Protein AF-A0A6A3UXK2-F1 (afdb_monomer)

Solvent-accessible surface area (backbone atoms only — not comparable to full-atom values): 8078 Å² total; per-residue (Å²): 95,85,33,51,52,67,56,33,48,55,56,58,60,70,36,56,16,60,44,75,79,40,79,48,78,44,76,30,82,87,46,86,96,47,92,54,48,15,38,42,31,35,32,36,64,61,27,64,55,24,57,73,58,34,98,58,82,51,63,25,34,37,39,40,37,30,36,70,81,81,46,33,25,39,52,48,79,43,76,52,66,55,40,89,64,86,36,75,40,79,63,64,79,46,74,68,52,45,54,51,44,49,55,40,41,76,67,69,48,53,52,71,59,46,54,56,47,48,24,67,76,66,74,38,56,73,86,68,43,48,56,68,69,56,48,42,54,44,66,76,62,75,124

Nearest PDB structures (foldseek):
  7kan-assembly1_D  TM=3.031E-01  e=7.742E-01  Thermomyces lanuginosus
  4xzv-assembly2_D  TM=3.430E-01  e=2.407E+00  Homo sapiens
  4xzv-assembly3_F  TM=3.471E-01  e=4.373E+00  Homo sapiens
  6q0w-assembly1_C  TM=3.449E-01  e=8.432E+00  Homo sapiens
  6q0r-assembly1_C  TM=2.730E-01  e=4.642E+00  Homo sapiens

Mean predicted aligned error: 6.98 Å

Sequence (143 aa):
VDVDAAEGEAVVARLKSFDIDKSQTMGCSICPGADHKMRYRLLECSSETCKGASPVKCAWRGKMVTCLDSEHVSIFEFGEHSSATASPGRKKLSLAQKAFCRDLAQNHIRPMRIRHALSRKFATPLEDLPPLKMVQNFVNHYG

Foldseek 3Di:
DWDALQVLVVVLQQDAAKDWPDWDKDADPPDPPDRAIKIKTKIAHPHPQLVVLDVDGFPKIKIWIAGPPRRIIDIDIDHDGSDPDGHGYAADQGPVLLVQLQVVLVVVNDLVVSLVVSCVVVVNDSVSHHDSVRSVVCSVPVD

Structure (mmCIF, N/CA/C/O backbone):
data_AF-A0A6A3UXK2-F1
#
_entry.id   AF-A0A6A3UXK2-F1
#
loop_
_atom_site.group_PDB
_atom_site.id
_atom_site.type_symbol
_atom_site.label_atom_id
_atom_site.label_alt_id
_atom_site.label_comp_id
_atom_site.label_asym_id
_atom_site.label_entity_id
_atom_site.label_seq_id
_atom_site.pdbx_PDB_ins_code
_atom_site.Cartn_x
_atom_site.Cartn_y
_atom_site.Cartn_z
_atom_site.occupancy
_atom_site.B_iso_or_equiv
_atom_site.auth_seq_id
_atom_site.auth_comp_id
_atom_site.auth_asym_id
_atom_site.auth_atom_id
_atom_site.pdbx_PDB_model_num
ATOM 1 N N . VAL A 1 1 ? 0.795 -15.668 3.048 1.00 53.56 1 VAL A N 1
ATOM 2 C CA . VAL A 1 1 ? 1.087 -15.672 4.503 1.00 53.56 1 VAL A CA 1
ATOM 3 C C . VAL A 1 1 ? -0.038 -14.925 5.188 1.00 53.56 1 VAL A C 1
ATOM 5 O O . VAL A 1 1 ? -0.514 -13.953 4.603 1.00 53.56 1 VAL A O 1
ATOM 8 N N . ASP A 1 2 ? -0.508 -15.427 6.325 1.00 56.12 2 ASP A N 1
ATOM 9 C CA . ASP A 1 2 ? -1.521 -14.758 7.135 1.00 56.12 2 ASP A CA 1
ATOM 10 C C . ASP A 1 2 ? -0.815 -13.988 8.246 1.00 56.12 2 ASP A C 1
ATOM 12 O O . ASP A 1 2 ? -0.037 -14.587 8.984 1.00 56.12 2 ASP A O 1
ATOM 16 N N . VAL A 1 3 ? -0.975 -12.668 8.266 1.00 61.06 3 VAL A N 1
ATOM 17 C CA . VAL A 1 3 ? -0.117 -11.772 9.045 1.00 61.06 3 VAL A CA 1
ATOM 18 C C . VAL A 1 3 ? -0.918 -10.597 9.582 1.00 61.06 3 VAL A C 1
ATOM 20 O O . VAL A 1 3 ? -1.862 -10.123 8.939 1.00 61.06 3 VAL A O 1
ATOM 23 N N . ASP A 1 4 ? -0.524 -10.106 10.753 1.00 69.62 4 ASP A N 1
ATOM 24 C CA . ASP A 1 4 ? -1.106 -8.885 11.298 1.00 69.62 4 ASP A CA 1
ATOM 25 C C . ASP A 1 4 ? -0.803 -7.666 10.402 1.00 69.62 4 ASP A C 1
ATOM 27 O O . ASP A 1 4 ? -0.077 -7.743 9.405 1.00 69.62 4 ASP A O 1
ATOM 31 N N . ALA A 1 5 ? -1.389 -6.512 10.718 1.00 67.88 5 ALA A N 1
ATOM 32 C CA . ALA A 1 5 ? -1.266 -5.330 9.871 1.00 67.88 5 ALA A CA 1
ATOM 33 C C . ALA A 1 5 ? 0.195 -4.855 9.691 1.00 67.88 5 ALA A C 1
ATOM 35 O O . ALA A 1 5 ? 0.550 -4.367 8.614 1.00 67.88 5 ALA A O 1
ATOM 36 N N . ALA A 1 6 ? 1.051 -5.013 10.707 1.00 68.69 6 ALA A N 1
ATOM 37 C CA . ALA A 1 6 ? 2.446 -4.577 10.672 1.00 68.69 6 ALA A CA 1
ATOM 38 C C . ALA A 1 6 ? 3.326 -5.561 9.888 1.00 68.69 6 ALA A C 1
ATOM 40 O O . ALA A 1 6 ? 4.122 -5.156 9.036 1.00 68.69 6 ALA A O 1
ATOM 41 N N . GLU A 1 7 ? 3.146 -6.857 10.122 1.00 72.81 7 GLU A N 1
ATOM 42 C CA . GLU A 1 7 ? 3.803 -7.924 9.373 1.00 72.81 7 GLU A CA 1
ATOM 43 C C . GLU A 1 7 ? 3.370 -7.926 7.899 1.00 72.81 7 GLU A C 1
ATOM 45 O O . GLU A 1 7 ? 4.203 -8.046 6.996 1.00 72.81 7 GLU A O 1
ATOM 50 N N . GLY A 1 8 ? 2.083 -7.696 7.631 1.00 72.81 8 GLY A N 1
ATOM 51 C CA . GLY A 1 8 ? 1.544 -7.501 6.287 1.00 72.81 8 GLY A CA 1
ATOM 52 C C . GLY A 1 8 ? 2.208 -6.336 5.573 1.00 72.81 8 GLY A C 1
ATOM 53 O O . GLY A 1 8 ? 2.583 -6.453 4.406 1.00 72.81 8 GLY A O 1
ATOM 54 N N . GLU A 1 9 ? 2.439 -5.230 6.273 1.00 74.75 9 GLU A N 1
ATOM 55 C CA . GLU A 1 9 ? 3.153 -4.096 5.707 1.00 74.75 9 GLU A CA 1
ATOM 56 C C . GLU A 1 9 ? 4.616 -4.421 5.374 1.00 74.75 9 GLU A C 1
ATOM 58 O O . GLU A 1 9 ? 5.099 -4.054 4.300 1.00 74.75 9 GLU A O 1
ATOM 63 N N . ALA A 1 10 ? 5.305 -5.163 6.244 1.00 77.12 10 ALA A N 1
ATOM 64 C CA . ALA A 1 10 ? 6.674 -5.606 6.003 1.00 77.12 10 ALA A CA 1
ATOM 65 C C . ALA A 1 10 ? 6.772 -6.530 4.778 1.00 77.12 10 ALA A C 1
ATOM 67 O O . ALA A 1 10 ? 7.692 -6.391 3.969 1.00 77.12 10 ALA A O 1
ATOM 68 N N . VAL A 1 11 ? 5.805 -7.436 4.595 1.00 80.81 11 VAL A N 1
ATOM 69 C CA . VAL A 1 11 ? 5.719 -8.279 3.393 1.00 80.81 11 VAL A CA 1
ATOM 70 C C . VAL A 1 11 ? 5.534 -7.408 2.150 1.00 80.81 11 VAL A C 1
ATOM 72 O O . VAL A 1 11 ? 6.290 -7.549 1.192 1.00 80.81 11 VAL A O 1
ATOM 75 N N . VAL A 1 12 ? 4.600 -6.453 2.179 1.00 80.94 12 VAL A N 1
ATOM 76 C CA . VAL A 1 12 ? 4.356 -5.526 1.058 1.00 80.94 12 VAL A CA 1
ATOM 77 C C . VAL A 1 12 ? 5.585 -4.688 0.722 1.00 80.94 12 VAL A C 1
ATOM 79 O O . VAL A 1 12 ? 5.866 -4.468 -0.454 1.00 80.94 12 VAL A O 1
ATOM 82 N N . ALA A 1 13 ? 6.316 -4.217 1.731 1.00 78.62 13 ALA A N 1
ATOM 83 C CA . ALA A 1 13 ? 7.508 -3.395 1.550 1.00 78.62 13 ALA A CA 1
ATOM 84 C C . ALA A 1 13 ? 8.657 -4.154 0.866 1.00 78.62 13 ALA A C 1
ATOM 86 O O . ALA A 1 13 ? 9.482 -3.536 0.191 1.00 78.62 13 ALA A O 1
ATOM 87 N N . ARG A 1 14 ? 8.704 -5.484 1.014 1.00 81.75 14 ARG A N 1
ATOM 88 C CA . ARG A 1 14 ? 9.694 -6.354 0.358 1.00 81.75 14 ARG A CA 1
ATOM 89 C C . ARG A 1 14 ? 9.347 -6.672 -1.094 1.00 81.75 14 ARG A C 1
ATOM 91 O O . ARG A 1 14 ? 10.242 -7.056 -1.846 1.00 81.75 14 ARG A O 1
ATOM 98 N N . LEU A 1 15 ? 8.084 -6.519 -1.494 1.00 86.56 15 LEU A N 1
ATOM 99 C CA . LEU A 1 15 ? 7.678 -6.724 -2.881 1.00 86.56 15 LEU A CA 1
ATOM 100 C C . LEU A 1 15 ? 8.333 -5.680 -3.788 1.00 86.56 15 LEU A C 1
ATOM 102 O O . LEU A 1 15 ? 8.552 -4.523 -3.411 1.00 86.56 15 LEU A O 1
ATOM 106 N N . LYS A 1 16 ? 8.598 -6.078 -5.033 1.00 90.06 16 LYS A N 1
ATOM 107 C CA . LYS A 1 16 ? 8.951 -5.114 -6.075 1.00 90.06 16 LYS A CA 1
ATOM 108 C C . LYS A 1 16 ? 7.823 -4.107 -6.270 1.00 90.06 16 LYS A C 1
ATOM 110 O O . LYS A 1 16 ? 6.665 -4.415 -6.011 1.00 90.06 16 LYS A O 1
ATOM 115 N N . SER A 1 17 ? 8.152 -2.930 -6.803 1.00 90.81 17 SER A N 1
ATOM 116 C CA . SER A 1 17 ? 7.167 -1.943 -7.250 1.00 90.81 17 SER A CA 1
ATOM 117 C C . SER A 1 17 ? 5.992 -2.593 -7.973 1.00 90.81 17 SER A C 1
ATOM 119 O O . SER A 1 17 ? 6.170 -3.340 -8.942 1.00 90.81 17 SER A O 1
ATOM 121 N N . PHE A 1 18 ? 4.800 -2.294 -7.467 1.00 91.88 18 PHE A N 1
ATOM 122 C CA . PHE A 1 18 ? 3.534 -2.762 -7.995 1.00 91.88 18 PHE A CA 1
ATOM 123 C C . PHE A 1 18 ? 2.505 -1.632 -7.996 1.00 91.88 18 PHE A C 1
ATOM 125 O O . PHE A 1 18 ? 2.553 -0.720 -7.157 1.00 91.88 18 PHE A O 1
ATOM 132 N N . ASP A 1 19 ? 1.548 -1.739 -8.909 1.00 91.50 19 ASP A N 1
ATOM 133 C CA . ASP A 1 19 ? 0.345 -0.917 -8.959 1.00 91.50 19 ASP A CA 1
ATOM 134 C C . ASP A 1 19 ? -0.887 -1.747 -8.580 1.00 91.50 19 ASP A C 1
ATOM 136 O O . ASP A 1 19 ? -0.863 -2.979 -8.586 1.00 91.50 19 ASP A O 1
ATOM 140 N N . ILE A 1 20 ? -1.954 -1.062 -8.165 1.00 92.44 20 ILE A N 1
ATOM 141 C CA . ILE A 1 20 ? -3.233 -1.697 -7.835 1.00 92.44 20 ILE A CA 1
ATOM 142 C C . ILE A 1 20 ? -4.078 -1.691 -9.106 1.00 92.44 20 ILE A C 1
ATOM 144 O O . ILE A 1 20 ? -4.609 -0.648 -9.478 1.00 92.44 20 ILE A O 1
ATOM 148 N N . ASP A 1 21 ? -4.210 -2.856 -9.728 1.00 93.94 21 ASP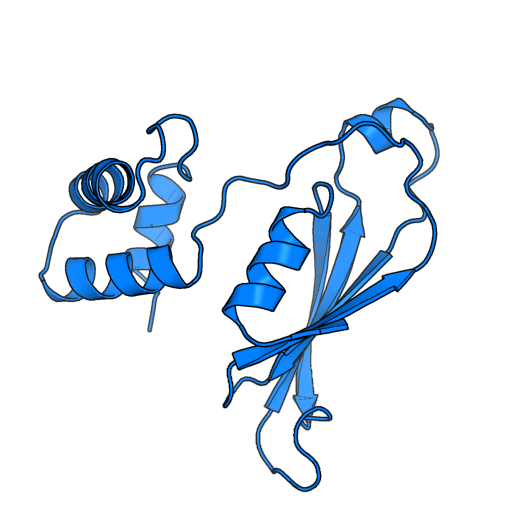 A N 1
ATOM 149 C CA . ASP A 1 21 ? -5.039 -3.075 -10.917 1.00 93.94 21 ASP A CA 1
ATOM 150 C C . ASP A 1 21 ? -6.534 -3.044 -10.561 1.00 93.94 21 ASP A C 1
ATOM 152 O O . ASP A 1 21 ? -7.351 -2.414 -11.230 1.00 93.94 21 ASP A O 1
ATOM 156 N N . LYS A 1 22 ? -6.900 -3.654 -9.426 1.00 95.06 22 LYS A N 1
ATOM 157 C CA . LYS A 1 22 ? -8.284 -3.683 -8.938 1.00 95.06 22 LYS A CA 1
ATOM 158 C C . LYS A 1 22 ? -8.340 -3.419 -7.446 1.00 95.06 22 LYS A C 1
ATOM 160 O O . LYS A 1 22 ? -7.524 -3.947 -6.700 1.00 95.06 22 LYS A O 1
ATOM 165 N N . SER A 1 23 ? -9.336 -2.662 -6.989 1.00 95.81 23 SER A N 1
ATOM 166 C CA . SER A 1 23 ? -9.636 -2.479 -5.564 1.00 95.81 23 SER A CA 1
ATOM 167 C C . SER A 1 23 ? -11.144 -2.436 -5.349 1.00 95.81 23 SER A C 1
ATOM 169 O O . SER A 1 23 ? -11.796 -1.493 -5.785 1.00 95.81 23 SER A O 1
ATOM 171 N N . GLN A 1 24 ? -11.685 -3.403 -4.615 1.00 95.50 24 GLN A N 1
ATOM 172 C CA . GLN A 1 24 ? -13.114 -3.490 -4.306 1.00 95.50 24 GLN A CA 1
ATOM 173 C C . GLN A 1 24 ? -13.345 -3.948 -2.866 1.00 95.50 24 GLN A C 1
ATOM 175 O O . GLN A 1 24 ? -12.475 -4.564 -2.250 1.00 95.50 24 GLN A O 1
ATOM 180 N N . THR A 1 25 ? -14.523 -3.657 -2.326 1.00 96.19 25 THR A N 1
ATOM 181 C CA . THR A 1 25 ? -14.980 -4.201 -1.044 1.00 96.19 25 THR A CA 1
ATOM 182 C C . THR A 1 25 ? -15.846 -5.435 -1.277 1.00 96.19 25 THR A C 1
ATOM 184 O O . THR A 1 25 ? -16.554 -5.535 -2.278 1.00 96.19 25 THR A O 1
ATOM 187 N N . MET A 1 26 ? -15.768 -6.407 -0.373 1.00 94.38 26 MET A N 1
ATOM 188 C CA . MET A 1 26 ? -16.597 -7.616 -0.392 1.00 94.38 26 MET A CA 1
ATOM 189 C C . MET A 1 26 ? -16.789 -8.158 1.030 1.00 94.38 26 MET A C 1
ATOM 191 O O . MET A 1 26 ? -16.194 -7.629 1.967 1.00 94.38 26 MET A O 1
ATOM 195 N N . GLY A 1 27 ? -17.647 -9.168 1.210 1.00 94.12 27 GLY A N 1
ATOM 196 C CA . GLY A 1 27 ? -17.816 -9.833 2.510 1.00 94.12 27 GLY A CA 1
ATOM 197 C C . GLY A 1 27 ? -16.485 -10.380 3.026 1.00 94.12 27 GLY A C 1
ATOM 198 O O . GLY A 1 27 ? -15.676 -10.861 2.228 1.00 94.12 27 GLY A O 1
ATOM 199 N N . CYS A 1 28 ? -16.230 -10.238 4.325 1.00 93.88 28 CYS A N 1
ATOM 200 C CA . CYS A 1 28 ? -14.969 -10.676 4.901 1.00 93.88 28 CYS A CA 1
ATOM 201 C C . CYS A 1 28 ? -14.857 -12.202 4.889 1.00 93.88 28 CYS A C 1
ATOM 203 O O . CYS A 1 28 ? -15.677 -12.896 5.476 1.00 93.88 28 CYS A O 1
ATOM 205 N N . SER A 1 29 ? -13.826 -12.725 4.227 1.00 90.62 29 SER A N 1
ATOM 206 C CA . SER A 1 29 ? -13.473 -14.146 4.273 1.00 90.62 29 SER A CA 1
ATOM 207 C C . SER A 1 29 ? -12.379 -14.454 5.297 1.00 90.62 29 SER A C 1
ATOM 209 O O . SER A 1 29 ? -12.031 -15.617 5.453 1.00 90.62 29 SER A O 1
ATOM 211 N N . ILE A 1 30 ? -11.796 -13.430 5.934 1.00 89.56 30 ILE A N 1
ATOM 212 C CA . ILE A 1 30 ? -10.780 -13.588 6.990 1.00 89.56 30 ILE A CA 1
ATOM 213 C C . ILE A 1 30 ? -11.460 -13.913 8.324 1.00 89.56 30 ILE A C 1
ATOM 215 O O . ILE A 1 30 ? -10.957 -14.728 9.087 1.00 89.56 30 ILE A O 1
ATOM 219 N N . CYS A 1 31 ? -12.624 -13.316 8.585 1.00 89.75 31 CYS A N 1
ATOM 220 C CA . CYS A 1 31 ? -13.382 -13.505 9.816 1.00 89.75 31 CYS A CA 1
ATOM 221 C C . CYS A 1 31 ? -14.629 -14.365 9.534 1.00 89.75 31 CYS A C 1
ATOM 223 O O . CYS A 1 31 ? -15.600 -13.848 8.974 1.00 89.75 31 CYS A O 1
ATOM 225 N N . PRO A 1 32 ? -14.631 -15.666 9.886 1.00 84.62 32 PRO A N 1
ATOM 226 C CA . PRO A 1 32 ? -15.766 -16.548 9.626 1.00 84.62 32 PRO A CA 1
ATOM 227 C C . PRO A 1 32 ? -17.040 -16.051 10.317 1.00 84.62 32 PRO A C 1
ATOM 229 O O . PRO A 1 32 ? -17.028 -15.765 11.510 1.00 84.62 32 PRO A O 1
ATOM 232 N N . GLY A 1 33 ? -18.144 -15.965 9.570 1.00 83.19 33 GLY A N 1
ATOM 233 C CA . GLY A 1 33 ? -19.455 -15.586 10.113 1.00 83.19 33 GLY A CA 1
ATOM 234 C C . GLY A 1 33 ? -19.619 -14.105 10.470 1.00 83.19 33 GLY A C 1
ATOM 235 O O . GLY A 1 33 ? -20.613 -13.754 11.097 1.00 83.19 33 GLY A O 1
ATOM 236 N N . ALA A 1 34 ? -18.675 -13.238 10.092 1.00 83.50 34 ALA A N 1
ATOM 237 C CA . ALA A 1 34 ? -18.760 -11.812 10.378 1.00 83.50 34 ALA A CA 1
ATOM 238 C C . ALA A 1 34 ? -19.446 -11.018 9.247 1.00 83.50 34 ALA A C 1
ATOM 240 O O . ALA A 1 34 ? -19.171 -11.232 8.066 1.00 83.50 34 ALA A O 1
ATOM 241 N N . ASP A 1 35 ? -20.273 -10.033 9.614 1.00 90.25 35 ASP A N 1
ATOM 242 C CA . ASP A 1 35 ? -21.012 -9.182 8.662 1.00 90.25 35 ASP A CA 1
ATOM 243 C C . ASP A 1 35 ? -20.200 -7.993 8.111 1.00 90.25 35 ASP A C 1
ATOM 245 O O . ASP A 1 35 ? -20.647 -7.270 7.208 1.00 90.25 35 ASP A O 1
ATOM 249 N N . HIS A 1 36 ? -18.984 -7.778 8.621 1.00 92.88 36 HIS A N 1
ATOM 250 C CA . HIS A 1 36 ? -18.121 -6.698 8.155 1.00 92.88 36 HIS A CA 1
ATOM 251 C C . HIS A 1 36 ? -17.524 -6.986 6.766 1.00 92.88 36 HIS A C 1
ATOM 253 O O . HIS A 1 36 ? -17.616 -8.075 6.188 1.00 92.88 36 HIS A O 1
ATOM 259 N N . LYS A 1 37 ? -16.910 -5.955 6.180 1.00 94.75 37 LYS A N 1
ATOM 260 C CA . LYS A 1 37 ? -16.316 -6.028 4.842 1.00 94.75 37 LYS A CA 1
ATOM 261 C C . LYS A 1 37 ? -14.805 -6.214 4.913 1.00 94.75 37 LYS A C 1
ATOM 263 O O . LYS A 1 37 ? -14.140 -5.762 5.838 1.00 94.75 37 LYS A O 1
ATOM 268 N N . MET A 1 38 ? -14.256 -6.820 3.872 1.00 94.94 38 MET A N 1
ATOM 269 C CA . MET A 1 38 ? -12.833 -6.784 3.564 1.00 94.94 38 MET A CA 1
ATOM 270 C C . MET A 1 38 ? -12.605 -6.039 2.253 1.00 94.94 38 MET A C 1
ATOM 272 O O . MET A 1 38 ? -13.492 -5.941 1.399 1.00 94.94 38 MET A O 1
ATOM 276 N N . ARG A 1 39 ? -11.395 -5.527 2.067 1.00 95.81 39 ARG A N 1
ATOM 277 C CA . ARG A 1 39 ? -10.944 -4.920 0.824 1.00 95.81 39 ARG A CA 1
ATOM 278 C C . ARG A 1 39 ? -10.070 -5.898 0.056 1.00 95.81 39 ARG A C 1
ATOM 280 O O . ARG A 1 39 ? -8.987 -6.262 0.501 1.00 95.81 39 ARG A O 1
ATOM 287 N N . TYR A 1 40 ? -10.546 -6.277 -1.119 1.00 94.75 40 TYR A N 1
ATOM 288 C CA . TYR A 1 40 ? -9.851 -7.122 -2.075 1.00 94.75 40 TYR A CA 1
ATOM 289 C C . TYR A 1 40 ? -9.108 -6.247 -3.084 1.00 94.75 40 TYR A C 1
ATOM 291 O O . TYR A 1 40 ? -9.708 -5.364 -3.707 1.00 94.75 40 TYR A O 1
ATOM 299 N N . ARG A 1 41 ? -7.808 -6.494 -3.260 1.00 95.69 41 ARG A N 1
ATOM 300 C CA . ARG A 1 41 ? -6.964 -5.796 -4.228 1.00 95.69 41 ARG A CA 1
ATOM 301 C C . ARG A 1 41 ? -6.188 -6.770 -5.105 1.00 95.69 41 ARG A C 1
ATOM 303 O O . ARG A 1 41 ? -5.571 -7.698 -4.586 1.00 95.69 41 ARG A O 1
ATOM 310 N N . LEU A 1 42 ? -6.181 -6.515 -6.411 1.00 95.81 42 LEU A N 1
ATOM 311 C CA . LEU A 1 42 ? -5.267 -7.154 -7.359 1.00 95.81 42 LEU A CA 1
ATOM 312 C C . LEU A 1 42 ? -4.110 -6.216 -7.648 1.00 95.81 42 LEU A C 1
ATOM 314 O O . LEU A 1 42 ? -4.309 -5.011 -7.811 1.00 95.81 42 LEU A O 1
ATOM 318 N N . LEU A 1 43 ? -2.912 -6.785 -7.674 1.00 94.50 43 LEU A N 1
ATOM 319 C CA . LEU A 1 43 ? -1.659 -6.080 -7.862 1.00 94.50 43 LEU A CA 1
ATOM 320 C C . LEU A 1 43 ? -1.004 -6.546 -9.156 1.00 94.50 43 LEU A C 1
ATOM 322 O O . LEU A 1 43 ? -0.997 -7.739 -9.471 1.00 94.50 43 LEU A O 1
ATOM 326 N N . GLU A 1 44 ? -0.386 -5.611 -9.858 1.00 95.19 44 GLU A N 1
ATOM 327 C CA . GLU A 1 44 ? 0.431 -5.890 -11.030 1.00 95.19 44 GLU A CA 1
ATOM 328 C C . GLU A 1 44 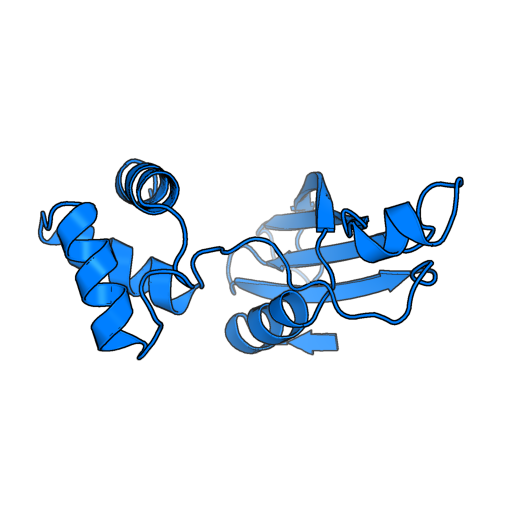? 1.827 -5.301 -10.880 1.00 95.19 44 GLU A C 1
ATOM 330 O O . GLU A 1 44 ? 2.021 -4.278 -10.227 1.00 95.19 44 GLU A O 1
ATOM 335 N N . CYS A 1 45 ? 2.819 -5.960 -11.476 1.00 94.19 45 CYS A N 1
ATOM 336 C CA . CYS A 1 45 ? 4.196 -5.493 -11.415 1.00 94.19 45 CYS A CA 1
ATOM 337 C C . CYS A 1 45 ? 4.364 -4.165 -12.174 1.00 94.19 45 CYS A C 1
ATOM 339 O O . CYS A 1 45 ? 4.066 -4.091 -13.365 1.00 94.19 45 CYS A O 1
ATOM 341 N N . SER A 1 46 ? 4.930 -3.160 -11.503 1.00 93.12 46 SER A N 1
ATOM 342 C CA . SER A 1 46 ? 5.312 -1.855 -12.067 1.00 93.12 46 SER A CA 1
ATOM 343 C C . SER A 1 46 ? 6.813 -1.568 -11.909 1.00 93.12 46 SER A C 1
ATOM 345 O O . SER A 1 46 ? 7.272 -0.428 -11.887 1.00 93.12 46 SER A O 1
ATOM 347 N N . SER A 1 47 ? 7.604 -2.632 -11.773 1.00 92.38 47 SER A N 1
ATOM 348 C CA . SER A 1 47 ? 9.058 -2.588 -11.652 1.00 92.38 47 SER A CA 1
ATOM 349 C C . SER A 1 47 ? 9.727 -2.215 -12.975 1.00 92.38 47 SER A C 1
ATOM 351 O O . SER A 1 47 ? 9.639 -2.965 -13.949 1.00 92.38 47 SER A O 1
ATOM 353 N N . GLU A 1 48 ? 10.490 -1.119 -12.981 1.00 91.75 48 GLU A N 1
ATOM 354 C CA . GLU A 1 48 ? 11.315 -0.735 -14.136 1.00 91.75 48 GLU A CA 1
ATOM 355 C C . GLU A 1 48 ? 12.387 -1.790 -14.457 1.00 91.75 48 GLU A C 1
ATOM 357 O O . GLU A 1 48 ? 12.701 -2.012 -15.624 1.00 91.75 48 GLU A O 1
ATOM 362 N N . THR A 1 49 ? 12.891 -2.525 -13.455 1.00 93.88 49 THR A N 1
ATOM 363 C CA . THR A 1 49 ? 13.845 -3.622 -13.700 1.00 93.88 49 THR A CA 1
ATOM 364 C C . THR A 1 49 ? 13.183 -4.804 -14.405 1.00 93.88 49 THR A C 1
ATOM 366 O O . THR A 1 49 ? 13.806 -5.434 -15.253 1.00 93.88 49 THR A O 1
ATOM 369 N N . CYS A 1 50 ? 11.907 -5.090 -14.120 1.00 94.44 50 CYS A N 1
ATOM 370 C CA . CYS A 1 50 ? 11.157 -6.109 -14.861 1.00 94.44 50 CYS A CA 1
ATOM 371 C C . CYS A 1 50 ? 10.792 -5.636 -16.271 1.00 94.44 50 CYS A C 1
ATOM 373 O O . CYS A 1 50 ? 10.855 -6.428 -17.206 1.00 94.44 50 CYS A O 1
ATOM 375 N N . LYS A 1 51 ? 10.442 -4.353 -16.426 1.00 93.44 51 LYS A N 1
ATOM 376 C CA . LYS A 1 51 ? 10.122 -3.739 -17.721 1.00 93.44 51 LYS A CA 1
ATOM 377 C C . LYS A 1 51 ? 11.329 -3.698 -18.662 1.00 93.44 51 LYS A C 1
ATOM 379 O O . LYS A 1 51 ? 11.167 -3.894 -19.857 1.00 93.44 51 LYS A O 1
ATOM 384 N N . GLY A 1 52 ? 12.531 -3.465 -18.134 1.00 93.12 52 GLY A N 1
ATOM 385 C CA . GLY A 1 52 ? 13.768 -3.493 -18.920 1.00 93.12 52 GLY A CA 1
ATOM 386 C C . GLY A 1 52 ? 14.257 -4.902 -19.270 1.00 93.12 52 GLY A C 1
ATOM 387 O O . GLY A 1 52 ? 14.962 -5.069 -20.258 1.00 93.12 52 GLY A O 1
ATOM 388 N N . ALA A 1 53 ? 13.886 -5.917 -18.485 1.00 95.06 53 ALA A N 1
ATOM 389 C CA . ALA A 1 53 ? 14.348 -7.292 -18.683 1.00 95.06 53 ALA A CA 1
ATOM 390 C C . ALA A 1 53 ? 13.591 -8.060 -19.780 1.00 95.06 53 ALA A C 1
ATOM 392 O O . ALA A 1 53 ? 14.103 -9.055 -20.286 1.00 95.06 53 ALA A O 1
ATOM 393 N N . SER A 1 54 ? 12.376 -7.638 -20.141 1.00 92.56 54 SER A N 1
ATOM 394 C CA . SER A 1 54 ? 11.569 -8.311 -21.162 1.00 92.56 54 SER A CA 1
ATOM 395 C C . SER A 1 54 ? 10.671 -7.324 -21.912 1.00 92.56 54 SER A C 1
ATOM 397 O O . SER A 1 54 ? 10.090 -6.442 -21.279 1.00 92.56 54 SER A O 1
ATOM 399 N N . PRO A 1 55 ? 10.487 -7.487 -23.239 1.00 89.62 55 PRO A N 1
ATOM 400 C CA . PRO A 1 55 ? 9.537 -6.685 -24.013 1.00 89.62 55 PRO A CA 1
ATOM 401 C C . PRO A 1 55 ? 8.071 -7.040 -23.712 1.00 89.62 55 PRO A C 1
ATOM 403 O O . PRO A 1 55 ? 7.166 -6.293 -24.083 1.00 89.62 55 PRO A O 1
ATOM 406 N N . VAL A 1 56 ? 7.816 -8.175 -23.052 1.00 93.19 56 VAL A N 1
ATOM 407 C CA . VAL A 1 56 ? 6.473 -8.614 -22.658 1.00 93.19 56 VAL A CA 1
ATOM 408 C C . VAL A 1 56 ? 6.171 -8.147 -21.235 1.00 93.19 56 VAL A C 1
ATOM 410 O O . VAL A 1 56 ? 7.050 -8.116 -20.370 1.00 93.19 56 VAL A O 1
ATOM 413 N N . LYS A 1 57 ? 4.901 -7.814 -20.968 1.00 93.50 57 LYS A N 1
ATOM 414 C CA . LYS A 1 57 ? 4.440 -7.433 -19.627 1.00 93.50 57 LYS A CA 1
ATOM 415 C C . LYS A 1 57 ? 4.810 -8.515 -18.608 1.00 93.50 57 LYS A C 1
ATOM 417 O O . LYS A 1 57 ? 4.556 -9.697 -18.822 1.00 93.50 57 LYS A O 1
ATOM 422 N N . CYS A 1 58 ? 5.360 -8.079 -17.478 1.00 95.62 58 CYS A N 1
ATOM 423 C CA . CYS A 1 58 ? 5.730 -8.949 -16.368 1.00 95.62 58 CYS A CA 1
ATOM 424 C C . CYS A 1 58 ? 4.543 -9.823 -15.925 1.00 95.62 58 CYS A C 1
ATOM 426 O O . CYS A 1 58 ? 3.428 -9.322 -15.716 1.00 95.62 58 CYS A O 1
ATOM 428 N N . ALA A 1 59 ? 4.793 -11.130 -15.809 1.00 96.00 59 ALA A N 1
ATOM 429 C CA . ALA A 1 59 ? 3.771 -12.131 -15.521 1.00 96.00 59 ALA A CA 1
ATOM 430 C C . ALA A 1 59 ? 3.326 -12.119 -14.051 1.00 96.00 59 ALA A C 1
ATOM 432 O O . ALA A 1 59 ? 2.192 -12.498 -13.767 1.00 96.00 59 ALA A O 1
ATOM 433 N N . TRP A 1 60 ? 4.176 -11.634 -13.138 1.00 96.00 60 TRP A N 1
ATOM 434 C CA . TRP A 1 60 ? 3.858 -11.546 -11.714 1.00 96.00 60 TRP A CA 1
ATOM 435 C C . TRP A 1 60 ? 2.559 -10.777 -11.444 1.00 96.00 60 TRP A C 1
ATOM 437 O O . TRP A 1 60 ? 2.312 -9.686 -11.984 1.00 96.00 60 TRP A O 1
ATOM 447 N N . ARG A 1 61 ? 1.742 -11.342 -10.559 1.00 95.88 61 ARG A N 1
ATOM 448 C CA . ARG A 1 61 ? 0.513 -10.769 -10.016 1.00 95.88 61 ARG A CA 1
ATOM 449 C C . ARG A 1 61 ? 0.484 -10.974 -8.510 1.00 95.88 61 ARG A C 1
ATOM 451 O O . ARG A 1 61 ? 0.892 -12.014 -8.005 1.00 95.88 61 ARG A O 1
ATOM 458 N N . GLY A 1 62 ? -0.071 -10.000 -7.805 1.00 94.31 62 GLY A N 1
ATOM 459 C CA . GLY A 1 62 ? -0.352 -10.110 -6.380 1.00 94.31 62 GLY A CA 1
ATOM 460 C C . GLY A 1 62 ? -1.849 -10.047 -6.105 1.00 94.31 62 GLY A C 1
ATOM 461 O O . GLY A 1 62 ? -2.611 -9.418 -6.838 1.00 94.31 62 GLY A O 1
ATOM 462 N N . LYS A 1 63 ? -2.277 -10.657 -5.008 1.00 94.44 63 LYS A N 1
ATOM 463 C CA . LYS A 1 63 ? -3.596 -10.455 -4.414 1.00 94.44 63 LYS A CA 1
ATOM 464 C C . LYS A 1 63 ? -3.401 -10.086 -2.955 1.00 94.44 63 LYS A C 1
ATOM 466 O O . LYS A 1 63 ? -2.724 -10.793 -2.218 1.00 94.44 63 LYS A O 1
ATOM 471 N N . MET A 1 64 ? -4.036 -9.000 -2.542 1.00 92.69 64 MET A N 1
ATOM 472 C CA . MET A 1 64 ? -4.053 -8.548 -1.160 1.00 92.69 64 MET A CA 1
ATOM 473 C C . MET A 1 64 ? -5.492 -8.482 -0.676 1.00 92.69 64 MET A C 1
ATOM 475 O O . MET A 1 64 ? -6.354 -7.891 -1.329 1.00 92.69 64 MET A O 1
ATOM 479 N N . VAL A 1 65 ? -5.745 -9.084 0.476 1.00 93.25 65 VAL A N 1
ATOM 480 C CA . VAL A 1 65 ? -7.041 -9.055 1.142 1.00 93.25 65 VAL A CA 1
ATOM 481 C C . VAL A 1 65 ? -6.834 -8.428 2.507 1.00 93.25 65 VAL A C 1
ATOM 483 O O . VAL A 1 65 ? -6.017 -8.917 3.272 1.00 93.25 65 VAL A O 1
ATOM 486 N N . THR A 1 66 ? -7.538 -7.336 2.790 1.00 91.94 66 THR A N 1
ATOM 487 C CA . THR A 1 66 ? -7.437 -6.617 4.066 1.00 91.94 66 THR A CA 1
ATOM 488 C C . THR A 1 66 ? -8.792 -6.607 4.756 1.00 91.94 66 THR A C 1
ATOM 490 O O . THR A 1 66 ? -9.741 -6.055 4.196 1.00 91.94 66 THR A O 1
ATOM 493 N N . CYS A 1 67 ? -8.903 -7.181 5.950 1.00 91.81 67 CYS A N 1
ATOM 494 C CA . CYS A 1 67 ? -10.075 -6.999 6.800 1.00 91.81 67 CYS A CA 1
ATOM 495 C C . CYS A 1 67 ? -10.212 -5.511 7.156 1.00 91.81 67 CYS A C 1
ATOM 497 O O . CYS A 1 67 ? -9.220 -4.878 7.502 1.00 91.81 67 CYS A O 1
ATOM 499 N N . LEU A 1 68 ? -11.407 -4.924 7.030 1.00 90.44 68 LEU A N 1
ATOM 500 C CA . LEU A 1 68 ? -11.599 -3.504 7.365 1.00 90.44 68 LEU A CA 1
ATOM 501 C C . LEU A 1 68 ? -11.853 -3.257 8.855 1.00 90.44 68 LEU A C 1
ATOM 503 O O . LEU A 1 68 ? -11.847 -2.102 9.260 1.00 90.44 68 LEU A O 1
ATOM 507 N N . ASP A 1 69 ? -12.082 -4.314 9.631 1.00 89.25 69 ASP A N 1
ATOM 508 C CA . ASP A 1 69 ? -12.340 -4.233 11.070 1.00 89.25 69 ASP A CA 1
ATOM 509 C C . ASP A 1 69 ? -11.062 -4.516 11.872 1.00 89.25 69 ASP A C 1
ATOM 511 O O . ASP A 1 69 ? -10.564 -3.658 12.592 1.00 89.25 69 ASP A O 1
ATOM 515 N N . SER A 1 70 ? -10.452 -5.687 11.660 1.00 84.50 70 SER A N 1
ATOM 516 C CA . SER A 1 70 ? -9.217 -6.088 12.347 1.00 84.50 70 SER A CA 1
ATOM 517 C C . SER A 1 70 ? -7.929 -5.588 11.685 1.00 84.50 70 SER A C 1
ATOM 519 O O . SER A 1 70 ? -6.843 -5.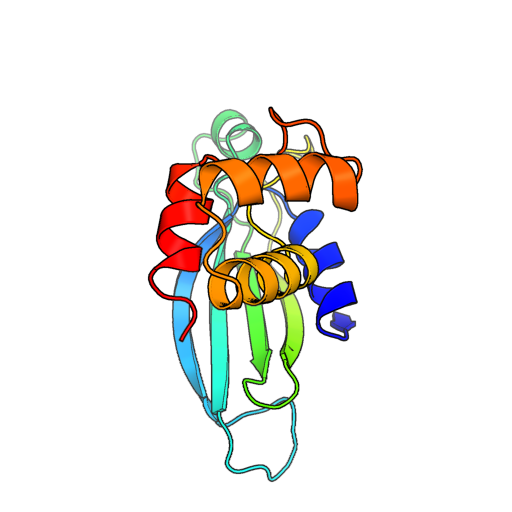873 12.178 1.00 84.50 70 SER A O 1
ATOM 521 N N . GLU A 1 71 ? -8.026 -4.918 10.531 1.00 82.69 71 GLU A N 1
ATOM 522 C CA . GLU A 1 71 ? -6.893 -4.505 9.681 1.00 82.69 71 GLU A CA 1
ATOM 523 C C . GLU A 1 71 ? -5.967 -5.649 9.214 1.00 82.69 71 GLU A C 1
ATOM 525 O O . GLU A 1 71 ? -4.950 -5.408 8.563 1.00 82.69 71 GLU A O 1
ATOM 530 N N . HIS A 1 72 ? -6.340 -6.902 9.479 1.00 83.19 72 HIS A N 1
ATOM 531 C CA . HIS A 1 72 ? -5.588 -8.102 9.117 1.00 83.19 72 HIS A CA 1
ATOM 532 C C . HIS A 1 72 ? -5.391 -8.192 7.603 1.00 83.19 72 HIS A C 1
ATOM 534 O O . HIS A 1 72 ? -6.349 -8.011 6.842 1.00 83.19 72 HIS A O 1
ATOM 540 N N . VAL A 1 73 ? -4.167 -8.484 7.150 1.00 87.69 73 VAL A N 1
ATOM 541 C CA . VAL A 1 73 ? -3.833 -8.576 5.724 1.00 87.69 73 VAL A CA 1
ATOM 542 C C . VAL A 1 73 ? -3.346 -9.975 5.343 1.00 87.69 73 VAL A C 1
ATOM 544 O O . VAL A 1 73 ? -2.364 -10.470 5.881 1.00 87.69 73 VAL A O 1
ATOM 547 N N . SER A 1 74 ? -3.952 -10.580 4.321 1.00 89.06 74 SER A N 1
ATOM 548 C CA . SER A 1 74 ? -3.418 -11.780 3.665 1.00 89.06 74 SER A CA 1
ATOM 549 C C . SER A 1 74 ? -2.927 -11.435 2.257 1.00 89.06 74 SER A C 1
ATOM 551 O O . SER A 1 74 ? -3.648 -10.818 1.461 1.00 89.06 74 SER A O 1
ATOM 553 N N . ILE A 1 75 ? -1.697 -11.842 1.935 1.00 90.00 75 ILE A N 1
ATOM 554 C CA . ILE A 1 75 ? -1.038 -11.558 0.649 1.00 90.00 75 ILE A CA 1
ATOM 555 C C . ILE A 1 75 ? -0.708 -12.870 -0.060 1.00 90.00 75 ILE A C 1
ATOM 557 O O . ILE A 1 75 ? -0.188 -13.811 0.552 1.00 90.00 75 ILE A O 1
ATOM 561 N N . PHE A 1 76 ? -1.010 -12.905 -1.355 1.00 91.69 76 PHE A N 1
ATOM 562 C CA . PHE A 1 76 ? -0.778 -14.023 -2.260 1.00 91.69 76 PHE A CA 1
ATOM 563 C C . PHE A 1 76 ? -0.049 -13.524 -3.505 1.00 91.69 76 PHE A C 1
ATOM 565 O O . PHE A 1 76 ? 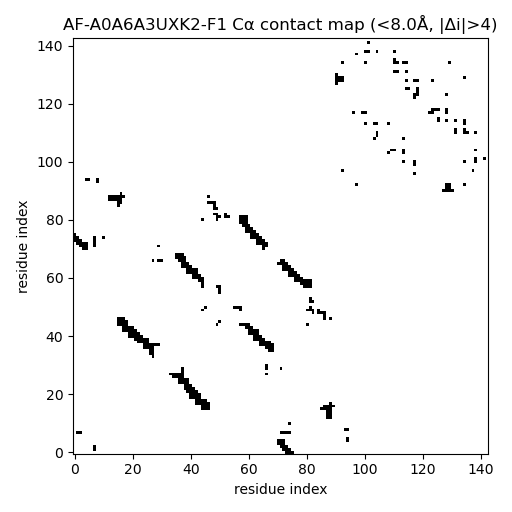-0.375 -12.455 -4.024 1.00 91.69 76 PHE A O 1
ATOM 572 N N . GLU A 1 77 ? 0.894 -14.313 -4.002 1.00 93.00 77 GLU A N 1
ATOM 573 C CA . GLU A 1 77 ? 1.671 -14.019 -5.204 1.00 93.00 77 GLU A CA 1
ATOM 574 C C . GLU A 1 77 ? 1.437 -15.118 -6.242 1.00 93.00 77 GLU A C 1
ATOM 576 O O . GLU A 1 77 ? 1.304 -16.2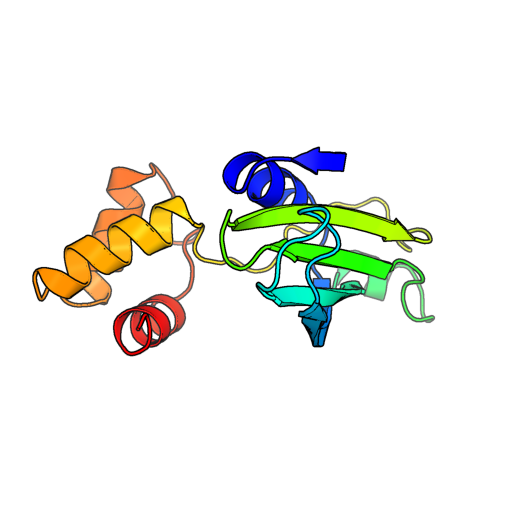91 -5.896 1.00 93.00 77 GLU A O 1
ATOM 581 N N . PHE A 1 78 ? 1.355 -14.729 -7.512 1.00 93.38 78 PHE A N 1
ATOM 582 C CA . PHE A 1 78 ? 1.100 -15.616 -8.640 1.00 93.38 78 PHE A CA 1
ATOM 583 C C . PHE A 1 78 ? 2.019 -15.255 -9.806 1.00 93.38 78 PHE A C 1
ATOM 585 O O . PHE A 1 78 ? 2.124 -14.088 -10.184 1.00 93.38 78 PHE A O 1
ATOM 592 N N . GLY A 1 79 ? 2.633 -16.268 -10.418 1.00 93.38 79 GLY A N 1
ATOM 593 C CA . GLY A 1 79 ? 3.606 -16.078 -11.493 1.00 93.38 79 GLY A CA 1
ATOM 594 C C . GLY A 1 79 ? 4.940 -15.509 -11.003 1.00 93.38 79 GLY A C 1
ATOM 595 O O . GLY A 1 79 ? 5.148 -15.287 -9.812 1.00 93.38 79 GLY A O 1
ATOM 596 N N . GLU A 1 80 ? 5.848 -15.268 -11.945 1.00 93.69 80 GLU A N 1
ATOM 597 C CA . GLU A 1 80 ? 7.212 -14.827 -11.653 1.00 93.69 80 GLU A CA 1
ATOM 598 C C . GLU A 1 80 ? 7.500 -13.434 -12.212 1.00 93.69 80 GLU A C 1
ATOM 600 O O . GLU A 1 80 ? 6.913 -12.978 -13.203 1.00 93.69 80 GLU A O 1
ATOM 605 N N . HIS A 1 81 ? 8.422 -12.735 -11.553 1.00 95.00 81 HIS A N 1
ATOM 606 C CA . HIS A 1 81 ? 8.951 -11.483 -12.067 1.00 95.00 81 HIS A CA 1
ATOM 607 C C . HIS A 1 81 ? 9.914 -11.741 -13.227 1.00 95.00 81 HIS A C 1
ATOM 609 O O . HIS A 1 81 ? 10.768 -12.615 -13.143 1.00 95.00 81 HIS A O 1
ATOM 615 N N . SER A 1 82 ? 9.876 -10.892 -14.258 1.00 95.00 82 SER A N 1
ATOM 616 C CA . SER A 1 82 ? 10.812 -10.969 -15.395 1.00 95.00 82 SER A CA 1
ATOM 617 C C . SER A 1 82 ? 12.279 -10.695 -15.025 1.00 95.00 82 SER A C 1
ATOM 619 O O . SER A 1 82 ? 13.167 -10.842 -15.854 1.00 95.00 82 SER A O 1
ATOM 621 N N . SER A 1 83 ? 12.545 -10.228 -13.805 1.00 92.81 83 SER A N 1
ATOM 622 C CA . SER A 1 83 ? 13.883 -9.924 -13.299 1.00 92.81 83 SER A CA 1
ATOM 623 C C . SER A 1 83 ? 13.957 -10.264 -11.813 1.00 92.81 83 SER A C 1
ATOM 625 O O . SER A 1 83 ? 13.001 -10.000 -11.082 1.00 92.81 83 SER A O 1
ATOM 627 N N . ALA A 1 84 ? 15.108 -10.750 -11.343 1.00 89.94 84 ALA A N 1
ATOM 628 C CA . ALA A 1 84 ? 15.398 -10.935 -9.918 1.00 89.94 84 ALA A CA 1
ATOM 629 C C . ALA A 1 84 ? 15.882 -9.642 -9.226 1.00 89.94 84 ALA A C 1
ATOM 631 O O . ALA A 1 84 ? 15.842 -9.537 -8.004 1.00 89.94 84 ALA A O 1
ATOM 632 N N . THR A 1 85 ? 16.301 -8.621 -9.986 1.00 89.56 85 THR A N 1
ATOM 633 C CA . THR A 1 85 ? 16.888 -7.386 -9.440 1.00 89.56 85 THR A CA 1
ATOM 634 C C . THR A 1 85 ? 15.866 -6.601 -8.633 1.00 89.56 85 THR A C 1
ATOM 636 O O . THR A 1 85 ? 14.868 -6.150 -9.199 1.00 89.56 85 THR A O 1
ATOM 639 N N . ALA A 1 86 ? 16.107 -6.401 -7.339 1.00 82.94 86 ALA A N 1
ATOM 640 C CA . ALA A 1 86 ? 15.205 -5.645 -6.478 1.00 82.94 86 ALA A CA 1
ATOM 641 C C . ALA A 1 86 ? 14.874 -4.263 -7.068 1.00 82.94 86 ALA A C 1
ATOM 643 O O . ALA A 1 86 ? 15.724 -3.570 -7.623 1.00 82.94 86 ALA A O 1
ATOM 644 N N . SER A 1 87 ? 13.614 -3.868 -6.942 1.00 82.06 87 SER A N 1
ATOM 645 C CA . SER A 1 87 ? 13.149 -2.523 -7.271 1.00 82.06 87 SER A CA 1
ATOM 646 C C . SER A 1 87 ? 12.151 -2.128 -6.186 1.00 82.06 87 SER A C 1
ATOM 648 O O . SER A 1 87 ? 10.968 -2.465 -6.321 1.00 82.06 87 SER A O 1
ATOM 650 N N . PRO A 1 88 ? 12.623 -1.537 -5.076 1.00 69.00 88 PRO A N 1
ATOM 651 C CA . PRO A 1 88 ? 11.767 -1.213 -3.946 1.00 69.00 88 PRO A CA 1
ATOM 652 C C . PRO A 1 88 ? 10.574 -0.369 -4.391 1.00 69.00 88 PRO A C 1
ATOM 654 O O . PRO A 1 88 ? 10.718 0.524 -5.232 1.00 69.00 88 PRO A O 1
ATOM 657 N N . GLY A 1 89 ? 9.402 -0.676 -3.835 1.00 67.75 89 GLY A N 1
ATOM 658 C CA . GLY A 1 89 ? 8.161 0.022 -4.145 1.00 67.75 89 GLY A CA 1
ATOM 659 C C . GLY A 1 89 ? 8.230 1.531 -3.903 1.00 67.75 89 GLY A C 1
ATOM 660 O O . GLY A 1 89 ? 9.099 2.046 -3.199 1.00 67.75 89 GLY A O 1
ATOM 661 N N . ARG A 1 90 ? 7.269 2.267 -4.481 1.00 68.00 90 ARG A N 1
ATOM 662 C CA . ARG A 1 90 ? 7.135 3.716 -4.253 1.00 68.00 90 ARG A CA 1
ATOM 663 C C . ARG A 1 90 ? 7.142 4.030 -2.754 1.00 68.00 90 ARG A C 1
ATOM 665 O O . ARG A 1 90 ? 6.435 3.376 -1.990 1.00 68.00 90 ARG A O 1
ATOM 672 N N . LYS A 1 91 ? 7.854 5.098 -2.378 1.00 76.31 91 LYS A N 1
ATOM 673 C CA . LYS A 1 91 ? 7.867 5.671 -1.024 1.00 76.31 91 LYS A CA 1
ATOM 674 C C . LYS A 1 91 ? 6.424 5.975 -0.595 1.00 76.31 91 LYS A C 1
ATOM 676 O O . LYS A 1 91 ? 5.783 6.861 -1.164 1.00 76.31 91 LYS A O 1
ATOM 681 N N . LYS A 1 92 ? 5.901 5.208 0.364 1.00 80.88 92 LYS A N 1
ATOM 682 C CA . LYS A 1 92 ? 4.541 5.317 0.920 1.00 80.88 92 LYS A CA 1
ATOM 683 C C . LYS A 1 92 ? 4.628 5.497 2.434 1.00 80.88 92 LYS A C 1
ATOM 685 O O . LYS A 1 92 ? 5.597 5.066 3.045 1.00 80.88 92 LYS A O 1
ATOM 690 N N . LEU A 1 93 ? 3.620 6.145 3.019 1.00 86.00 93 LEU A N 1
ATOM 691 C CA . LEU A 1 93 ? 3.507 6.230 4.475 1.00 86.00 93 LEU A CA 1
ATOM 692 C C . LEU A 1 93 ? 3.101 4.869 5.039 1.00 86.00 93 LEU A C 1
ATOM 694 O O . LEU A 1 93 ? 2.067 4.327 4.621 1.00 86.00 93 LEU A O 1
ATOM 698 N N . SER A 1 94 ? 3.876 4.377 6.002 1.00 83.56 94 SER A N 1
ATOM 699 C CA . SER A 1 94 ? 3.524 3.179 6.762 1.00 83.56 94 SER A CA 1
ATOM 700 C C . SER A 1 94 ? 2.293 3.372 7.633 1.00 83.56 94 SER A C 1
ATOM 702 O O . SER A 1 94 ? 1.862 4.504 7.854 1.00 83.56 94 SER A O 1
ATOM 704 N N . LEU A 1 95 ? 1.701 2.296 8.150 1.00 82.56 95 LEU A N 1
ATOM 705 C CA . LEU A 1 95 ? 0.604 2.381 9.118 1.00 82.56 95 LEU A CA 1
ATOM 706 C C . LEU A 1 95 ? 1.035 3.155 10.367 1.00 82.56 95 LEU A C 1
ATOM 708 O O . LEU A 1 95 ? 0.336 4.080 10.787 1.00 82.56 95 LEU A O 1
ATOM 712 N N . ALA A 1 96 ? 2.229 2.866 10.890 1.00 86.25 96 ALA A N 1
ATOM 713 C CA . ALA A 1 96 ? 2.800 3.590 12.023 1.00 86.25 96 ALA A CA 1
ATOM 714 C C . ALA A 1 96 ? 3.048 5.075 11.699 1.00 86.25 96 ALA A C 1
ATOM 716 O O . ALA A 1 96 ? 2.708 5.957 12.489 1.00 86.25 96 ALA A O 1
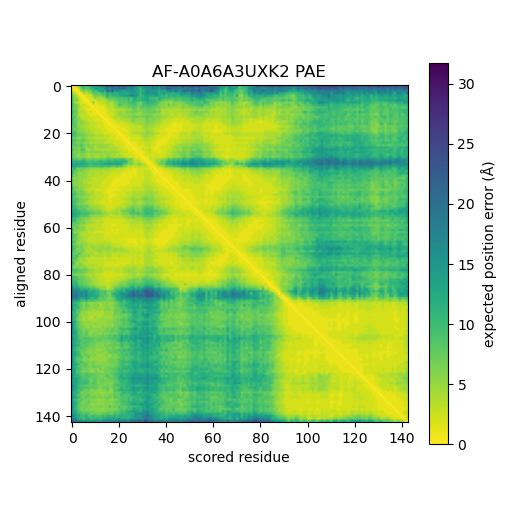ATOM 717 N N . GLN A 1 97 ? 3.584 5.379 10.511 1.00 90.88 97 GLN A N 1
ATOM 718 C CA . GLN A 1 97 ? 3.782 6.758 10.062 1.00 90.88 97 GLN A CA 1
ATOM 719 C C . GLN A 1 97 ? 2.448 7.483 9.857 1.00 90.88 97 GLN A C 1
ATOM 721 O O . GLN A 1 97 ? 2.335 8.646 10.226 1.00 90.88 97 GLN A O 1
ATOM 726 N N . LYS A 1 98 ? 1.422 6.811 9.324 1.00 91.31 98 LYS A N 1
ATOM 727 C CA . LYS A 1 98 ? 0.063 7.354 9.188 1.00 91.31 98 LYS A CA 1
ATOM 72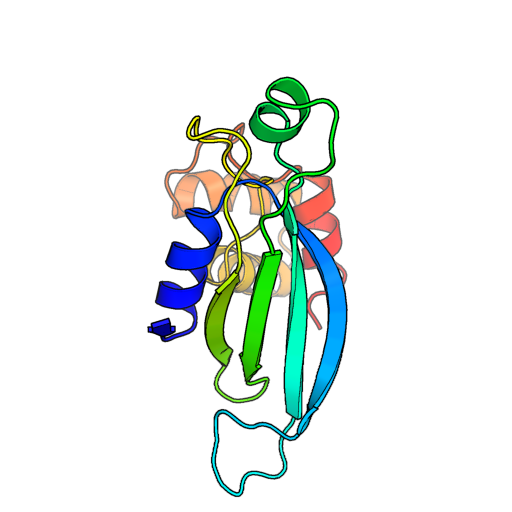8 C C . LYS A 1 98 ? -0.546 7.659 10.546 1.00 91.31 98 LYS A C 1
ATOM 730 O O . LYS A 1 98 ? -1.079 8.748 10.711 1.00 91.31 98 LYS A O 1
ATOM 735 N N . ALA A 1 99 ? -0.449 6.746 11.512 1.00 91.25 99 ALA A N 1
ATOM 736 C CA . ALA A 1 99 ? -0.933 6.973 12.872 1.00 91.25 99 ALA A CA 1
ATOM 737 C C . ALA A 1 99 ? -0.262 8.200 13.502 1.00 91.25 99 ALA A C 1
ATOM 739 O O . ALA A 1 99 ? -0.947 9.093 13.992 1.00 91.25 99 ALA A O 1
ATOM 740 N N . PHE A 1 100 ? 1.061 8.305 13.373 1.00 94.12 100 PHE A N 1
ATOM 741 C CA . PHE A 1 100 ? 1.812 9.474 13.824 1.00 94.12 100 PHE A CA 1
ATOM 742 C C . PHE A 1 100 ? 1.419 10.762 13.080 1.00 94.12 100 PHE A C 1
ATOM 744 O O . PHE A 1 100 ? 1.274 11.820 13.687 1.00 94.12 100 PHE A O 1
ATOM 751 N N . CYS A 1 101 ? 1.200 10.693 11.764 1.00 94.25 101 CYS A N 1
ATOM 752 C CA . CYS A 1 101 ? 0.700 11.826 10.990 1.00 94.25 101 CYS A CA 1
ATOM 753 C C . CYS A 1 101 ? -0.701 12.260 11.432 1.00 94.25 101 CYS A C 1
ATOM 755 O O . CYS A 1 101 ? -0.945 13.462 11.457 1.00 94.25 101 CYS A O 1
ATOM 757 N N . ARG A 1 102 ? -1.601 11.324 11.769 1.00 94.81 102 ARG A N 1
ATOM 758 C CA . ARG A 1 102 ? -2.948 11.635 12.278 1.00 94.81 102 ARG A CA 1
ATOM 759 C C . ARG A 1 102 ? -2.875 12.368 13.608 1.00 94.81 102 ARG A C 1
ATOM 761 O O . ARG A 1 102 ? -3.486 13.419 13.731 1.00 94.81 102 ARG A O 1
ATOM 768 N N . ASP A 1 103 ? -2.078 11.865 14.544 1.00 95.25 103 ASP A N 1
ATOM 769 C CA . ASP A 1 103 ? -1.879 12.500 15.850 1.00 95.25 103 ASP A CA 1
ATOM 770 C C . ASP A 1 103 ? -1.361 13.943 15.699 1.00 95.25 103 ASP A C 1
ATOM 772 O O . ASP A 1 103 ? -1.957 14.900 16.194 1.00 95.25 103 ASP A O 1
ATOM 776 N N . LEU A 1 104 ? -0.315 14.153 14.895 1.00 95.56 104 LEU A N 1
ATOM 777 C CA . LEU A 1 104 ? 0.198 15.503 14.651 1.00 95.56 104 LEU A CA 1
ATOM 778 C C . LEU A 1 104 ? -0.784 16.394 13.873 1.00 95.56 104 LEU A C 1
ATOM 780 O O . LEU A 1 104 ? -0.820 17.605 14.093 1.00 95.56 104 LEU A O 1
ATOM 784 N N . ALA A 1 105 ? -1.576 15.823 12.966 1.00 94.75 105 ALA A N 1
ATOM 785 C CA . ALA A 1 105 ? -2.603 16.557 12.235 1.00 94.75 105 ALA A CA 1
ATOM 786 C C . ALA A 1 105 ? -3.743 17.020 13.151 1.00 94.75 105 ALA A C 1
ATOM 788 O O . ALA A 1 105 ? -4.182 18.163 13.029 1.00 94.75 105 ALA A O 1
ATOM 789 N N . GLN A 1 106 ? -4.178 16.172 14.088 1.00 94.50 106 GLN A N 1
ATOM 790 C CA . GLN A 1 106 ? -5.154 16.516 15.129 1.00 94.50 106 GLN A CA 1
ATOM 791 C C . GLN A 1 106 ? -4.638 17.646 16.028 1.00 94.50 106 GLN A C 1
ATOM 793 O O . GLN A 1 106 ? -5.402 18.515 16.428 1.00 94.50 106 GLN A O 1
ATOM 798 N N . ASN A 1 107 ? -3.323 17.702 16.250 1.00 94.50 107 ASN A N 1
ATOM 799 C CA . ASN A 1 107 ? -2.641 18.790 16.957 1.00 94.50 107 ASN A CA 1
ATOM 800 C C . ASN A 1 107 ? -2.290 19.998 16.056 1.00 94.50 107 ASN A C 1
ATOM 802 O O . ASN A 1 107 ? -1.427 20.810 16.397 1.00 94.50 107 ASN A O 1
ATOM 806 N N . HIS A 1 108 ? -2.924 20.122 14.884 1.00 92.88 108 HIS A N 1
ATOM 807 C CA . HIS A 1 108 ? -2.765 21.236 13.938 1.00 92.88 108 HIS A CA 1
ATOM 808 C C . HIS A 1 108 ? -1.322 21.497 13.470 1.00 92.88 108 HIS A C 1
ATOM 810 O O . HIS A 1 108 ? -0.957 22.607 13.059 1.00 92.88 108 HIS A O 1
ATOM 816 N N . ILE A 1 109 ? -0.466 20.475 13.491 1.00 96.31 109 ILE A N 1
ATOM 817 C CA . ILE A 1 109 ? 0.905 20.599 13.007 1.00 96.31 109 ILE A CA 1
ATOM 818 C C . ILE A 1 109 ? 0.901 20.647 11.475 1.00 96.31 109 ILE A C 1
ATOM 820 O O . ILE A 1 109 ? 0.322 19.805 10.793 1.00 96.31 109 ILE A O 1
ATOM 824 N N . ARG A 1 110 ? 1.593 21.637 10.899 1.00 95.62 110 ARG A N 1
ATOM 825 C CA . ARG A 1 110 ? 1.659 21.811 9.438 1.00 95.62 110 ARG A CA 1
ATOM 826 C C . ARG A 1 110 ? 2.295 20.590 8.745 1.00 95.62 110 ARG A C 1
ATOM 828 O O . ARG A 1 110 ? 3.326 20.116 9.228 1.00 95.62 110 ARG A O 1
ATOM 835 N N . PRO A 1 111 ? 1.822 20.169 7.553 1.00 94.19 111 PRO A N 1
ATOM 836 C CA . PRO A 1 111 ? 2.326 18.979 6.851 1.00 94.19 111 PRO A CA 1
ATOM 837 C C . PRO A 1 111 ? 3.846 18.931 6.640 1.00 94.19 111 PRO A C 1
ATOM 839 O O . PRO A 1 111 ? 4.459 17.873 6.765 1.00 94.19 111 PRO A O 1
ATOM 842 N N . MET A 1 112 ? 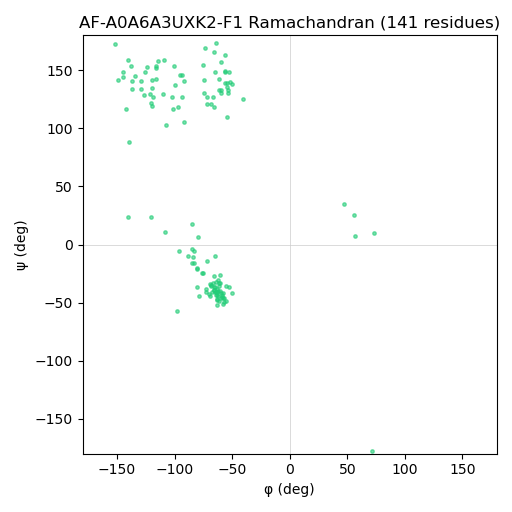4.491 20.075 6.383 1.00 95.75 112 MET A N 1
ATOM 843 C CA . MET A 1 112 ? 5.954 20.132 6.276 1.00 95.75 112 MET A CA 1
ATOM 844 C C . MET A 1 112 ? 6.640 19.781 7.604 1.00 95.75 112 MET A C 1
ATOM 846 O O . MET A 1 112 ? 7.590 19.001 7.633 1.00 95.75 112 MET A O 1
ATOM 850 N N . ARG A 1 113 ? 6.131 20.311 8.725 1.00 96.56 113 ARG A N 1
ATOM 851 C CA . ARG A 1 113 ? 6.647 19.999 10.065 1.00 96.56 113 ARG A CA 1
ATOM 852 C C . ARG A 1 113 ? 6.400 18.535 10.422 1.00 96.56 113 ARG A C 1
ATOM 854 O O . ARG A 1 113 ? 7.287 17.921 11.010 1.00 96.56 113 ARG A O 1
ATOM 861 N N . ILE A 1 114 ? 5.261 17.973 10.007 1.00 96.00 114 ILE A N 1
ATOM 862 C CA . ILE A 1 114 ? 4.966 16.538 10.124 1.00 96.00 114 ILE A CA 1
ATOM 863 C C . ILE A 1 114 ? 6.009 15.711 9.361 1.00 96.00 114 ILE A C 1
ATOM 865 O O . ILE A 1 114 ? 6.573 14.783 9.932 1.00 96.00 114 ILE A O 1
ATOM 869 N N . ARG A 1 115 ? 6.355 16.077 8.118 1.00 94.88 115 ARG A N 1
ATOM 870 C CA . ARG A 1 115 ? 7.385 15.370 7.332 1.00 94.88 115 ARG A CA 1
ATOM 871 C C . ARG A 1 115 ? 8.760 15.378 8.009 1.00 94.88 115 ARG A C 1
ATOM 873 O O . ARG A 1 115 ? 9.424 14.348 8.056 1.00 94.88 115 ARG A O 1
ATOM 880 N N . HIS A 1 116 ? 9.179 16.500 8.589 1.00 96.12 116 HIS A N 1
ATOM 881 C CA . HIS A 1 116 ? 10.425 16.540 9.364 1.00 96.12 116 HIS A CA 1
ATOM 882 C C . HIS A 1 116 ? 10.342 15.746 10.674 1.00 96.12 116 HIS A C 1
ATOM 884 O O . HIS A 1 116 ? 11.329 15.143 11.092 1.00 96.12 116 HIS A O 1
ATOM 890 N N . ALA A 1 117 ? 9.181 15.736 11.332 1.00 95.31 117 ALA A N 1
ATOM 891 C CA . ALA A 1 117 ? 8.964 14.932 12.528 1.00 95.31 117 ALA A CA 1
ATOM 892 C C . ALA A 1 117 ? 9.020 13.427 12.221 1.00 95.31 117 ALA A C 1
ATOM 894 O O . ALA A 1 117 ? 9.628 12.695 12.995 1.00 95.31 117 ALA A O 1
ATOM 895 N N . LEU A 1 118 ? 8.476 12.985 11.079 1.00 94.44 118 LEU A N 1
ATOM 896 C CA . LEU A 1 118 ? 8.596 11.606 10.592 1.00 94.44 118 LEU A CA 1
ATOM 897 C C . LEU A 1 118 ? 10.061 11.184 10.479 1.00 94.44 118 LEU A C 1
ATOM 899 O O . LEU A 1 118 ? 10.437 10.138 10.999 1.00 94.44 118 LEU A O 1
ATOM 903 N N . SER A 1 119 ? 10.889 12.027 9.857 1.00 93.88 119 SER A N 1
ATOM 904 C CA . SER A 1 119 ? 12.311 11.734 9.662 1.00 93.88 119 SER A CA 1
ATOM 905 C C . SER A 1 119 ? 13.022 11.470 10.990 1.00 93.88 119 SER A C 1
ATOM 907 O O . SER A 1 119 ? 13.700 10.457 11.137 1.00 93.88 119 SER A O 1
ATOM 909 N N . ARG A 1 120 ? 12.781 12.322 11.996 1.00 95.25 120 ARG A N 1
ATOM 910 C CA . ARG A 1 120 ? 13.361 12.155 13.338 1.00 95.25 120 ARG A CA 1
ATOM 911 C C . ARG A 1 120 ? 12.785 10.958 14.094 1.00 95.25 120 ARG A C 1
ATOM 913 O O . ARG A 1 120 ? 13.538 10.222 14.716 1.00 95.25 120 ARG A O 1
ATOM 920 N N . LYS A 1 121 ? 11.461 10.771 14.068 1.00 94.88 121 LYS A N 1
ATOM 921 C CA . LYS A 1 121 ? 10.769 9.740 14.858 1.00 94.88 121 LYS A CA 1
ATOM 922 C C . LYS A 1 121 ? 11.081 8.323 14.375 1.00 94.88 121 LYS A C 1
ATOM 924 O O . LYS A 1 121 ? 11.172 7.425 15.203 1.00 94.88 121 LYS A O 1
ATOM 929 N N . PHE A 1 122 ? 11.240 8.140 13.065 1.00 90.44 122 PHE A N 1
ATOM 930 C CA . PHE A 1 122 ? 11.457 6.837 12.427 1.00 90.44 122 PHE A CA 1
ATOM 931 C C . PHE A 1 122 ? 12.887 6.653 11.898 1.00 90.44 122 PHE A C 1
ATOM 933 O O . PHE A 1 122 ? 13.128 5.727 11.129 1.00 90.44 122 PHE A O 1
ATOM 940 N N . ALA A 1 123 ? 13.816 7.548 12.256 1.00 91.12 123 ALA A N 1
ATOM 941 C CA . ALA A 1 123 ? 15.202 7.546 11.777 1.00 91.12 123 ALA A CA 1
ATOM 942 C C . ALA A 1 123 ? 15.325 7.371 10.245 1.00 91.12 123 ALA A C 1
ATOM 944 O O . ALA A 1 123 ? 16.234 6.715 9.747 1.00 91.12 123 ALA A O 1
ATOM 945 N N . THR A 1 124 ? 14.377 7.938 9.491 1.00 86.31 124 THR A N 1
ATOM 946 C CA . THR A 1 124 ? 14.315 7.815 8.029 1.00 86.31 124 THR A CA 1
ATOM 947 C C . THR A 1 124 ? 14.831 9.105 7.389 1.00 86.31 124 THR A C 1
ATOM 949 O O . THR A 1 124 ? 14.311 10.180 7.721 1.00 86.31 124 THR A O 1
ATOM 952 N N . PRO A 1 125 ? 15.807 9.051 6.467 1.00 88.38 125 PRO A N 1
ATOM 953 C CA . PRO A 1 125 ? 16.256 10.229 5.729 1.00 88.38 125 PRO A CA 1
ATOM 954 C C . PRO A 1 125 ? 15.103 10.921 4.984 1.00 88.38 125 PRO A C 1
ATOM 956 O O . PRO A 1 125 ? 14.141 10.281 4.554 1.00 88.38 125 PRO A O 1
ATOM 959 N N . LEU A 1 126 ? 15.166 12.248 4.832 1.00 86.25 126 LEU A N 1
ATOM 960 C CA . LEU A 1 126 ? 14.088 13.022 4.194 1.00 86.25 126 LEU A CA 1
ATOM 961 C C . LEU A 1 126 ? 13.894 12.645 2.723 1.00 86.25 126 LEU A C 1
ATOM 963 O O . LEU A 1 126 ? 12.767 12.709 2.220 1.00 86.25 126 LEU A O 1
ATOM 967 N N . GLU A 1 127 ? 14.981 12.272 2.052 1.00 85.94 127 GLU A N 1
ATOM 968 C CA . GLU A 1 127 ? 14.996 11.739 0.699 1.00 85.94 127 GLU A CA 1
ATOM 969 C C . GLU A 1 127 ? 14.208 10.437 0.603 1.00 85.94 127 GLU A C 1
ATOM 971 O O . GLU A 1 127 ? 13.510 10.244 -0.390 1.00 85.94 127 GLU A O 1
ATOM 976 N N . ASP A 1 128 ? 14.242 9.598 1.641 1.00 83.44 128 ASP A N 1
ATOM 977 C CA . ASP A 1 128 ? 13.584 8.289 1.707 1.00 83.44 128 ASP A CA 1
ATOM 978 C C . ASP A 1 128 ? 12.151 8.327 2.211 1.00 83.44 128 ASP A C 1
ATOM 980 O O . ASP A 1 128 ? 11.392 7.373 2.024 1.00 83.44 128 ASP A O 1
ATOM 984 N N . LEU A 1 129 ? 11.729 9.475 2.726 1.00 86.38 129 LEU A N 1
ATOM 985 C CA . LEU A 1 129 ? 10.335 9.715 3.036 1.00 86.38 129 LEU A CA 1
ATOM 986 C C . LEU A 1 129 ? 9.492 9.986 1.785 1.00 86.38 129 LEU A C 1
ATOM 988 O O . LEU A 1 129 ? 9.977 10.525 0.784 1.00 86.38 129 LEU A O 1
ATOM 992 N N . PRO A 1 130 ? 8.179 9.708 1.863 1.00 86.75 130 PRO A N 1
ATOM 993 C CA . PRO A 1 130 ? 7.241 10.138 0.845 1.00 86.75 130 PRO A CA 1
ATOM 994 C C . PRO A 1 130 ? 7.334 11.648 0.561 1.00 86.75 130 PRO A C 1
ATOM 996 O O . PRO A 1 130 ? 7.611 12.444 1.472 1.00 86.75 130 PRO A O 1
ATOM 999 N N . PRO A 1 131 ? 7.056 12.077 -0.686 1.00 90.44 131 PRO A N 1
ATOM 1000 C CA . PRO A 1 131 ? 7.020 13.491 -1.036 1.00 90.44 131 PRO A CA 1
ATOM 1001 C C . PRO A 1 131 ? 6.044 14.269 -0.151 1.00 90.44 131 PRO A C 1
ATOM 1003 O O . PRO A 1 131 ? 4.997 13.747 0.237 1.00 90.44 131 PRO A O 1
ATOM 1006 N N . LEU A 1 132 ? 6.329 15.553 0.093 1.00 92.56 132 LEU A N 1
ATOM 1007 C CA . LEU A 1 132 ? 5.463 16.424 0.898 1.00 92.56 132 LEU A CA 1
ATOM 1008 C C . LEU A 1 132 ? 3.997 16.380 0.447 1.00 92.56 132 LEU A C 1
ATOM 1010 O O . LEU A 1 132 ? 3.110 16.299 1.290 1.00 92.56 132 LEU A O 1
ATOM 1014 N N . LYS A 1 133 ? 3.755 16.375 -0.869 1.00 92.81 133 LYS A N 1
ATOM 1015 C CA . LYS A 1 133 ? 2.410 16.289 -1.452 1.00 92.81 133 LYS A CA 1
ATOM 1016 C C . LYS A 1 133 ? 1.627 15.071 -0.955 1.00 92.81 133 LYS A C 1
ATOM 1018 O O . LYS A 1 133 ? 0.428 15.165 -0.734 1.00 92.81 133 LYS A O 1
ATOM 1023 N N . MET A 1 134 ? 2.295 13.939 -0.728 1.00 90.75 134 MET A N 1
ATOM 1024 C CA . MET A 1 134 ? 1.648 12.744 -0.183 1.00 90.75 134 MET A CA 1
ATOM 1025 C C . MET A 1 134 ? 1.251 12.938 1.283 1.00 90.75 134 MET A C 1
ATOM 1027 O O . MET A 1 134 ? 0.137 12.583 1.658 1.00 90.75 134 MET A O 1
ATOM 1031 N N . VAL A 1 135 ? 2.128 13.540 2.092 1.00 92.06 135 VAL A N 1
ATOM 1032 C CA . VAL A 1 135 ? 1.826 13.871 3.495 1.00 92.06 135 VAL A CA 1
ATOM 1033 C C . VAL A 1 135 ? 0.671 14.870 3.570 1.00 92.06 135 VAL A C 1
ATOM 1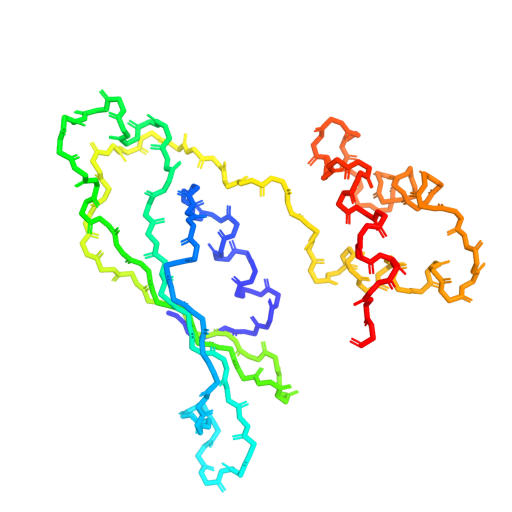035 O O . VAL A 1 135 ? -0.247 14.670 4.353 1.00 92.06 135 VAL A O 1
ATOM 1038 N N . GLN A 1 136 ? 0.675 15.903 2.722 1.00 94.38 136 GLN A N 1
ATOM 1039 C CA . GLN A 1 136 ? -0.415 16.878 2.616 1.00 94.38 136 GLN A CA 1
ATOM 1040 C C . GLN A 1 136 ? -1.744 16.203 2.272 1.00 94.38 136 GLN A C 1
ATOM 1042 O O . GLN A 1 136 ? -2.723 16.395 2.983 1.00 94.38 136 GLN A O 1
ATOM 1047 N N . ASN A 1 137 ? -1.767 15.372 1.227 1.00 92.94 137 ASN A N 1
ATOM 1048 C CA . ASN A 1 137 ? -2.974 14.657 0.818 1.00 92.94 137 ASN A CA 1
ATOM 1049 C C . ASN A 1 137 ? -3.513 13.763 1.940 1.00 92.94 137 ASN A C 1
ATOM 1051 O O . ASN A 1 137 ? -4.713 13.749 2.180 1.00 92.94 137 ASN A O 1
ATOM 1055 N N . PHE A 1 138 ? -2.636 13.037 2.639 1.00 92.44 138 PHE A N 1
ATOM 1056 C CA . PHE A 1 138 ? -3.052 12.202 3.761 1.00 92.44 138 PHE A CA 1
ATOM 1057 C C . PHE A 1 138 ? -3.640 13.043 4.898 1.00 92.44 138 PHE A C 1
ATOM 1059 O O . PHE A 1 138 ? -4.760 12.792 5.322 1.00 92.44 138 PHE A O 1
ATOM 1066 N N . VAL A 1 139 ? -2.917 14.072 5.349 1.00 91.75 139 VAL A N 1
ATOM 1067 C CA . VAL A 1 139 ? -3.333 14.957 6.450 1.00 91.75 139 VAL A CA 1
ATOM 1068 C C . VAL A 1 139 ? -4.644 15.695 6.146 1.00 91.75 139 VAL A C 1
ATOM 1070 O O . VAL A 1 139 ? -5.385 16.015 7.065 1.00 91.75 139 VAL A O 1
ATOM 1073 N N . ASN A 1 140 ? -4.981 15.924 4.879 1.00 90.94 140 ASN A N 1
ATOM 1074 C CA . ASN A 1 140 ? -6.238 16.575 4.508 1.00 90.94 140 ASN A CA 1
ATOM 1075 C C . ASN A 1 140 ? -7.436 15.610 4.408 1.00 90.94 140 ASN A C 1
ATOM 1077 O O . ASN A 1 140 ? -8.573 16.073 4.372 1.00 90.94 140 ASN A O 1
ATOM 1081 N N . HIS A 1 141 ? -7.206 14.294 4.332 1.00 89.19 141 HIS A N 1
ATOM 1082 C CA . HIS A 1 141 ? -8.236 13.311 3.959 1.00 89.19 141 HIS A CA 1
ATOM 1083 C C . HIS A 1 141 ? -8.177 11.999 4.764 1.00 89.19 141 HIS A C 1
ATOM 1085 O O . HIS A 1 141 ? -8.629 10.969 4.277 1.00 89.19 141 HIS A O 1
ATOM 1091 N N . TYR A 1 142 ? -7.601 11.997 5.970 1.00 80.81 142 TYR A N 1
ATOM 1092 C CA . TYR A 1 142 ? -7.418 10.777 6.778 1.00 80.81 142 TYR A CA 1
ATOM 1093 C C . TYR A 1 142 ? -8.666 10.307 7.547 1.00 80.81 142 TYR A C 1
ATOM 1095 O O . TYR A 1 142 ? -8.526 9.411 8.382 1.00 80.81 142 TYR A O 1
ATOM 1103 N N . GLY A 1 143 ? -9.821 10.943 7.315 1.00 60.09 143 GLY A N 1
ATOM 1104 C CA . GLY A 1 143 ? -11.097 10.616 7.960 1.00 60.09 143 GLY A CA 1
ATOM 1105 C C . GLY A 1 143 ? -11.630 9.233 7.615 1.00 60.09 143 GLY A C 1
ATOM 1106 O O . GLY A 1 143 ? -11.209 8.664 6.580 1.00 60.09 143 GLY A O 1
#

pLDDT: mean 88.85, std 8.63, range [53.56, 96.56]

Organism: NCBI:txid53985

Radius of gyration: 16.91 Å; Cα contacts (8 Å, |Δi|>4): 239; chains: 1; bounding box: 38×38×41 Å

Secondary structure (DSSP, 8-state):
-EE-HHHHHHHHHHSB-EEEEEEEEEE-SSSTT--SEEEEEEEEE--HHHHHH-SSPP--EEEEEEESSS--EEEEEES--S--S--BPP----HHHHHHHHHHHHTT--HHHHHHHHHHHTT--TTTSPPHHHHHHHHHH--